Protein AF-A0A0C3MLS7-F1 (afdb_monomer_lite)

Structure (mmCIF, N/CA/C/O backbone):
data_AF-A0A0C3MLS7-F1
#
_entry.id   AF-A0A0C3MLS7-F1
#
loop_
_atom_site.group_PDB
_atom_site.id
_atom_site.type_symbol
_atom_site.label_atom_id
_atom_site.label_alt_id
_atom_site.label_comp_id
_atom_site.label_asym_id
_atom_site.label_entity_id
_atom_site.label_seq_id
_atom_site.pdbx_PDB_ins_code
_atom_site.Cartn_x
_atom_site.Cartn_y
_atom_site.Cartn_z
_atom_site.occupancy
_atom_site.B_iso_or_equiv
_atom_site.auth_seq_id
_atom_site.auth_comp_id
_atom_site.auth_asym_id
_atom_site.auth_atom_id
_atom_site.pdbx_PDB_model_num
ATOM 1 N N . PHE A 1 1 ? 7.001 -3.384 19.539 1.00 47.22 1 PHE A N 1
ATOM 2 C CA . PHE A 1 1 ? 5.957 -3.029 18.559 1.00 47.22 1 PHE A CA 1
ATOM 3 C C . PHE A 1 1 ? 5.289 -4.310 18.086 1.00 47.22 1 PHE A C 1
ATOM 5 O O . PHE A 1 1 ? 6.000 -5.266 17.810 1.00 47.22 1 PHE A O 1
ATOM 12 N N . ARG A 1 2 ? 3.953 -4.374 18.089 1.00 69.69 2 ARG A N 1
ATOM 13 C CA . ARG A 1 2 ? 3.186 -5.529 17.592 1.00 69.69 2 ARG A CA 1
ATOM 14 C C . ARG A 1 2 ? 2.904 -5.304 16.105 1.00 69.69 2 ARG A C 1
ATOM 16 O O . ARG A 1 2 ? 2.456 -4.219 15.751 1.00 69.69 2 ARG A O 1
ATOM 23 N N . SER A 1 3 ? 3.172 -6.296 15.259 1.00 77.94 3 SER A N 1
ATOM 24 C CA . SER A 1 3 ? 2.810 -6.241 13.838 1.00 77.94 3 SER A CA 1
ATOM 25 C C . SER A 1 3 ? 1.290 -6.207 13.693 1.00 77.94 3 SER A C 1
ATOM 27 O O . SER A 1 3 ? 0.602 -7.024 14.315 1.00 77.94 3 SER A O 1
ATOM 29 N N . LYS A 1 4 ? 0.780 -5.274 12.884 1.00 83.50 4 LYS A N 1
ATOM 30 C CA . LYS A 1 4 ? -0.625 -5.270 12.468 1.00 83.50 4 LYS A CA 1
ATOM 31 C C . LYS A 1 4 ? -0.863 -6.420 11.487 1.00 83.50 4 LYS A C 1
ATOM 33 O O . LYS A 1 4 ? 0.024 -6.775 10.712 1.00 83.50 4 LYS A O 1
ATOM 38 N N . LYS A 1 5 ? -2.047 -7.012 11.549 1.00 89.81 5 LYS A N 1
ATOM 39 C CA . LYS A 1 5 ? -2.536 -8.077 10.682 1.00 89.81 5 LYS A CA 1
ATOM 40 C C . LYS A 1 5 ? -3.771 -7.574 9.956 1.00 89.81 5 LYS A C 1
ATOM 42 O O . LYS A 1 5 ? -4.616 -6.900 10.541 1.00 89.81 5 LYS A O 1
ATOM 47 N N . ALA A 1 6 ? -3.881 -7.954 8.699 1.00 92.69 6 ALA A N 1
ATOM 48 C CA . ALA A 1 6 ? -5.046 -7.717 7.876 1.00 92.69 6 ALA A CA 1
ATOM 49 C C . ALA A 1 6 ? -5.352 -8.996 7.099 1.00 92.69 6 ALA A C 1
ATOM 51 O O . ALA A 1 6 ? -4.473 -9.825 6.859 1.00 92.69 6 ALA A O 1
ATOM 52 N N . LYS A 1 7 ? -6.628 -9.178 6.783 1.00 95.88 7 LYS A N 1
ATOM 53 C CA . LYS A 1 7 ? -7.109 -10.173 5.839 1.00 95.88 7 LYS A CA 1
ATOM 54 C C . LYS A 1 7 ? -7.752 -9.405 4.708 1.00 95.88 7 LYS A C 1
ATOM 56 O O . LYS A 1 7 ? -8.730 -8.686 4.933 1.00 95.88 7 LYS A O 1
ATOM 61 N N . GLU A 1 8 ? -7.208 -9.559 3.515 1.00 96.19 8 GLU A N 1
ATOM 62 C CA . GLU A 1 8 ? -7.743 -8.927 2.323 1.00 96.19 8 GLU A CA 1
ATOM 63 C C . GLU A 1 8 ? -8.409 -9.937 1.391 1.00 96.19 8 GLU A C 1
ATOM 65 O O . GLU A 1 8 ? -8.124 -11.136 1.403 1.00 96.19 8 GLU A O 1
ATOM 70 N N . VAL A 1 9 ? -9.300 -9.425 0.551 1.00 97.81 9 VAL A N 1
ATOM 71 C CA . VAL A 1 9 ? -9.788 -10.115 -0.642 1.00 97.81 9 VAL A CA 1
ATOM 72 C C . VAL A 1 9 ? -9.377 -9.320 -1.870 1.00 97.81 9 VAL A C 1
ATOM 74 O O . VAL A 1 9 ? -9.340 -8.088 -1.835 1.00 97.81 9 VAL A O 1
ATOM 77 N N . VAL A 1 10 ? -9.084 -10.020 -2.963 1.00 97.94 10 VAL A N 1
ATOM 78 C CA . VAL A 1 10 ? -8.927 -9.382 -4.272 1.00 97.94 10 VAL A CA 1
ATOM 79 C C . VAL A 1 10 ? -10.310 -8.927 -4.723 1.00 97.94 10 VAL A C 1
ATOM 81 O O . VAL A 1 10 ? -11.195 -9.750 -4.945 1.00 97.94 10 VAL A O 1
ATOM 84 N N . GLU A 1 11 ? -10.503 -7.618 -4.812 1.00 96.69 11 GLU A N 1
ATOM 85 C CA . GLU A 1 11 ? -11.763 -7.010 -5.233 1.00 96.69 11 GLU A CA 1
ATOM 86 C C . GLU A 1 11 ? -11.814 -6.831 -6.752 1.00 96.69 11 GLU A C 1
ATOM 88 O O . GLU A 1 11 ? -12.851 -7.072 -7.366 1.00 96.69 11 GLU A O 1
ATOM 93 N N . ALA A 1 12 ? -10.689 -6.456 -7.368 1.00 97.62 12 ALA A N 1
ATOM 94 C CA . ALA A 1 12 ? -10.588 -6.301 -8.812 1.00 97.62 12 ALA A CA 1
ATOM 95 C C . ALA A 1 12 ? -9.176 -6.605 -9.322 1.00 97.62 12 ALA A C 1
ATOM 97 O O . ALA A 1 12 ? -8.182 -6.361 -8.637 1.00 97.62 12 ALA A O 1
ATOM 98 N N . VAL A 1 13 ? -9.105 -7.099 -10.558 1.00 97.94 13 VAL A N 1
ATOM 99 C CA . VAL A 1 13 ? -7.875 -7.222 -11.347 1.00 97.94 13 VAL A CA 1
ATOM 100 C C . VAL A 1 13 ? -8.182 -6.705 -12.746 1.00 97.94 13 VAL A C 1
ATOM 102 O O . VAL A 1 13 ? -9.143 -7.153 -13.369 1.00 97.94 13 VAL A O 1
ATOM 105 N N . ASP A 1 14 ? -7.369 -5.776 -13.235 1.00 97.50 14 ASP A N 1
ATOM 106 C CA . ASP A 1 14 ? -7.451 -5.227 -14.588 1.00 97.50 14 ASP A CA 1
ATOM 107 C C . ASP A 1 14 ? -6.082 -5.413 -15.269 1.00 97.50 14 ASP A C 1
ATOM 109 O O . ASP A 1 14 ? -5.156 -4.629 -15.024 1.00 97.50 14 ASP A O 1
ATOM 113 N N . PRO A 1 15 ? -5.919 -6.476 -16.081 1.00 95.81 15 PRO A N 1
ATOM 114 C CA . PRO A 1 15 ? -4.665 -6.756 -16.776 1.00 95.81 15 PRO A CA 1
ATOM 115 C C . PRO A 1 15 ? -4.281 -5.671 -17.785 1.00 95.81 15 PRO A C 1
ATOM 117 O O . PRO A 1 15 ? -3.099 -5.369 -17.924 1.00 95.81 15 PRO A O 1
ATOM 120 N N . ASP A 1 16 ? -5.260 -5.045 -18.445 1.00 96.06 16 ASP A N 1
ATOM 121 C CA . ASP A 1 16 ? -5.005 -4.012 -19.456 1.00 96.06 16 ASP A CA 1
ATOM 122 C C . ASP A 1 16 ? -4.404 -2.753 -18.817 1.00 96.06 16 ASP A C 1
ATOM 124 O O . ASP A 1 16 ? -3.587 -2.057 -19.424 1.00 96.06 16 ASP A O 1
ATOM 128 N N . LYS A 1 17 ? -4.776 -2.470 -17.563 1.00 95.69 17 LYS A N 1
ATOM 129 C CA . LYS A 1 17 ? -4.235 -1.351 -16.779 1.00 95.69 17 LYS A CA 1
ATOM 130 C C . LYS A 1 17 ? -3.094 -1.730 -15.837 1.00 95.69 17 LYS A C 1
ATOM 132 O O . LYS A 1 17 ? -2.612 -0.839 -15.136 1.00 95.69 17 LYS A O 1
ATOM 137 N N . ASN A 1 18 ? -2.678 -3.000 -15.799 1.00 95.94 18 ASN A N 1
ATOM 138 C CA . ASN A 1 18 ? -1.765 -3.556 -14.790 1.00 95.94 18 ASN A CA 1
ATOM 139 C C . ASN A 1 18 ? -2.145 -3.114 -13.367 1.00 95.94 18 ASN A C 1
ATOM 141 O O . ASN A 1 18 ? -1.344 -2.515 -12.641 1.00 95.94 18 ASN A O 1
ATOM 145 N N . LEU A 1 19 ? -3.404 -3.356 -13.002 1.00 97.81 19 LEU A N 1
ATOM 146 C CA . LEU A 1 19 ? -4.004 -2.880 -11.762 1.00 97.81 19 LEU A CA 1
ATOM 147 C C . LEU A 1 19 ? -4.593 -4.038 -10.960 1.00 97.81 19 LEU A C 1
ATOM 149 O O . LEU A 1 19 ? -5.243 -4.932 -11.502 1.00 97.81 19 LEU A O 1
ATOM 153 N N . VAL A 1 20 ? -4.402 -3.983 -9.646 1.00 97.88 20 VAL A N 1
ATOM 154 C CA . VAL A 1 20 ? -5.055 -4.866 -8.680 1.00 97.88 20 VAL A CA 1
ATOM 155 C C . VAL A 1 20 ? -5.601 -4.045 -7.516 1.00 97.88 20 VAL A C 1
ATOM 157 O O . VAL A 1 20 ? -4.936 -3.134 -7.021 1.00 97.88 20 VAL A O 1
ATOM 160 N N . THR A 1 21 ? -6.812 -4.376 -7.079 1.00 98.25 21 THR A N 1
ATOM 161 C CA . THR A 1 21 ? -7.472 -3.755 -5.929 1.00 98.25 21 THR A CA 1
ATOM 162 C C . THR A 1 21 ? -7.758 -4.806 -4.870 1.00 98.25 21 THR A C 1
ATOM 164 O O . THR A 1 21 ? -8.324 -5.863 -5.154 1.00 98.25 21 THR A O 1
ATOM 167 N N . PHE A 1 22 ? -7.392 -4.491 -3.634 1.00 97.75 22 PHE A N 1
ATOM 168 C CA . PHE A 1 22 ? -7.611 -5.303 -2.451 1.00 97.75 22 PHE A CA 1
ATOM 169 C C . PHE A 1 22 ? -8.543 -4.582 -1.487 1.00 97.75 22 PHE A C 1
ATOM 171 O O . PHE A 1 22 ? -8.373 -3.393 -1.214 1.00 97.75 22 PHE A O 1
ATOM 178 N N . ARG A 1 23 ? -9.481 -5.325 -0.906 1.00 97.75 23 ARG A N 1
ATOM 179 C CA . ARG A 1 23 ? -10.339 -4.847 0.178 1.00 97.75 23 ARG A CA 1
ATOM 180 C C . ARG A 1 23 ? -9.972 -5.549 1.467 1.00 97.75 23 ARG A C 1
ATOM 182 O O . ARG A 1 23 ? -10.001 -6.777 1.522 1.00 97.75 23 ARG A O 1
ATOM 189 N N . VAL A 1 24 ? -9.693 -4.778 2.512 1.00 96.75 24 VAL A N 1
ATOM 190 C CA . VAL A 1 24 ? -9.511 -5.329 3.857 1.00 96.75 24 VAL A CA 1
ATOM 191 C C . VAL A 1 24 ? -10.882 -5.711 4.409 1.00 96.75 24 VAL A C 1
ATOM 193 O O . VAL A 1 24 ? -11.805 -4.895 4.408 1.00 96.75 24 VAL A O 1
ATOM 196 N N . ILE A 1 25 ? -11.024 -6.960 4.851 1.00 97.06 25 ILE A N 1
ATOM 197 C CA . ILE A 1 25 ? -12.284 -7.494 5.388 1.00 97.06 25 ILE A CA 1
ATOM 198 C C . ILE A 1 25 ? -12.210 -7.786 6.889 1.00 97.06 25 ILE A C 1
ATOM 200 O O . ILE A 1 25 ? -13.229 -7.724 7.569 1.00 97.06 25 ILE A O 1
ATOM 204 N N . GLU A 1 26 ? -11.020 -8.076 7.423 1.00 95.94 26 GLU A N 1
ATOM 205 C CA . GLU A 1 26 ? -10.789 -8.358 8.846 1.00 95.94 26 GLU A CA 1
ATOM 206 C C . GLU A 1 26 ? -9.379 -7.891 9.258 1.00 95.94 26 GLU A C 1
ATOM 208 O O . GLU A 1 26 ? -8.488 -7.762 8.415 1.00 95.94 26 GLU A O 1
ATOM 213 N N . GLY A 1 27 ? -9.152 -7.687 10.560 1.00 93.62 27 GLY A N 1
ATOM 214 C CA . GLY A 1 27 ? -7.831 -7.398 11.135 1.00 93.62 27 GLY A CA 1
ATOM 215 C C . GLY A 1 27 ? -7.735 -6.049 11.847 1.00 93.62 27 GLY A C 1
ATOM 216 O O . GLY A 1 27 ? -8.724 -5.328 11.959 1.00 93.62 27 GLY A O 1
ATOM 217 N N . ASP A 1 28 ? -6.530 -5.703 12.313 1.00 92.06 28 ASP A N 1
ATOM 218 C CA . ASP A 1 28 ? -6.286 -4.538 13.178 1.00 92.06 28 ASP A CA 1
ATOM 219 C C . ASP A 1 28 ? -6.656 -3.205 12.481 1.00 92.06 28 ASP A C 1
ATOM 221 O O . ASP A 1 28 ? -6.958 -2.219 13.143 1.00 92.06 28 ASP A O 1
ATOM 225 N N . LEU A 1 29 ? -6.671 -3.150 11.140 1.00 91.62 29 LEU A N 1
ATOM 226 C CA . LEU A 1 29 ? -7.127 -1.961 10.399 1.00 91.62 29 LEU A CA 1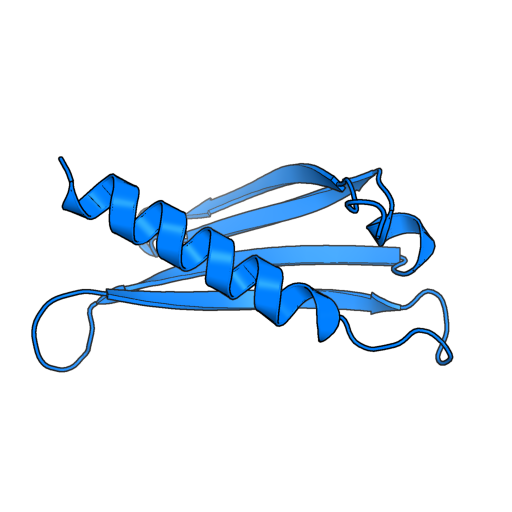
ATOM 227 C C . LEU A 1 29 ? -8.640 -1.731 10.518 1.00 91.62 29 LEU A C 1
ATOM 229 O O . LEU A 1 29 ? -9.082 -0.585 10.542 1.00 91.62 29 LEU A O 1
ATOM 233 N N . MET A 1 30 ? -9.437 -2.792 10.645 1.00 94.38 30 MET A N 1
ATOM 234 C CA . MET A 1 30 ? -10.895 -2.673 10.754 1.00 94.38 30 MET A CA 1
ATOM 235 C C . MET A 1 30 ? -11.347 -2.184 12.142 1.00 94.38 30 MET A C 1
ATOM 237 O O . MET A 1 30 ? -12.514 -1.847 12.327 1.00 94.38 30 MET A O 1
ATOM 241 N N . GLU A 1 31 ? -10.429 -2.101 13.114 1.00 93.38 31 GLU A N 1
ATOM 242 C CA . GLU A 1 31 ? -10.660 -1.472 14.425 1.00 93.38 31 GLU A CA 1
ATOM 243 C C . GLU A 1 31 ? -10.548 0.063 14.379 1.00 93.38 31 GLU A C 1
ATOM 245 O O . GLU A 1 31 ? -10.995 0.743 15.300 1.00 93.38 31 GLU A O 1
ATOM 250 N N . GLU A 1 32 ? -9.960 0.618 13.314 1.00 92.25 32 GLU A N 1
ATOM 251 C CA . GLU A 1 32 ? -9.729 2.058 13.122 1.00 92.25 32 GLU A CA 1
ATOM 252 C C . GLU A 1 32 ? -10.573 2.620 11.959 1.00 92.25 32 GLU A C 1
ATOM 254 O O . GLU A 1 32 ? -11.069 3.755 12.010 1.00 92.25 32 GLU A O 1
ATOM 259 N N . TYR A 1 33 ? -10.777 1.812 10.916 1.00 94.88 33 TYR A N 1
ATOM 260 C CA . TYR A 1 33 ? -11.437 2.200 9.673 1.00 94.88 33 TYR A CA 1
ATOM 261 C C . TYR A 1 33 ? -12.668 1.326 9.402 1.00 94.88 33 TYR A C 1
ATOM 263 O O . TYR A 1 33 ? -12.628 0.108 9.541 1.00 94.88 33 TYR A O 1
ATOM 271 N N . LYS A 1 34 ? -13.772 1.945 8.969 1.00 95.81 34 LYS A N 1
ATOM 272 C CA . LYS A 1 34 ? -14.988 1.242 8.520 1.00 95.81 34 LYS A CA 1
ATOM 273 C C . LYS A 1 34 ? -14.774 0.528 7.192 1.00 95.81 34 LYS A C 1
ATOM 275 O O . LYS A 1 34 ? -15.366 -0.517 6.943 1.00 95.81 34 LYS A O 1
ATOM 280 N N . SER A 1 35 ? -13.972 1.132 6.324 1.00 96.00 35 SER A N 1
ATOM 281 C CA . SER A 1 35 ? -13.580 0.571 5.040 1.00 96.00 35 SER A CA 1
ATOM 282 C C . SER A 1 35 ? -12.130 0.934 4.761 1.00 96.00 35 SER A C 1
ATOM 284 O O . SER A 1 35 ? -11.676 2.025 5.115 1.00 96.00 35 SER A O 1
ATOM 286 N N . PHE A 1 36 ? -11.407 -0.003 4.155 1.00 96.25 36 PHE A N 1
ATOM 287 C CA . PHE A 1 36 ? -10.035 0.197 3.720 1.00 96.25 36 PHE A CA 1
ATOM 288 C C . PHE A 1 36 ? -9.809 -0.585 2.424 1.00 96.25 36 PHE A C 1
ATOM 290 O O . PHE A 1 36 ? -9.992 -1.805 2.381 1.00 96.25 36 PHE A O 1
ATOM 297 N N . VAL A 1 37 ? -9.454 0.132 1.365 1.00 97.19 37 VAL A N 1
ATOM 298 C CA . VAL A 1 37 ? -9.228 -0.383 0.016 1.00 97.19 37 VAL A CA 1
ATOM 299 C C . VAL A 1 37 ? -7.853 0.075 -0.447 1.00 97.19 37 VAL A C 1
ATOM 301 O O . VAL A 1 37 ? -7.449 1.219 -0.241 1.00 97.19 37 VAL A O 1
ATOM 304 N N . ILE A 1 38 ? -7.120 -0.851 -1.047 1.00 96.06 38 ILE A N 1
ATOM 305 C CA . ILE A 1 38 ? -5.757 -0.658 -1.520 1.00 96.06 38 ILE A CA 1
ATOM 306 C C . ILE A 1 38 ? -5.753 -0.962 -3.007 1.00 96.06 38 ILE A C 1
ATOM 308 O O . ILE A 1 38 ? -6.008 -2.096 -3.400 1.00 96.06 38 ILE A O 1
ATOM 312 N N . THR A 1 39 ? -5.417 0.023 -3.829 1.00 97.44 39 THR A N 1
ATOM 313 C CA . THR A 1 39 ? -5.231 -0.175 -5.267 1.00 97.44 39 THR A CA 1
ATOM 314 C C . THR A 1 39 ? -3.764 0.013 -5.621 1.00 97.44 39 THR A C 1
ATOM 316 O O . THR A 1 39 ? -3.162 1.034 -5.286 1.00 97.44 39 THR A O 1
ATOM 319 N N . ILE A 1 40 ? -3.198 -0.979 -6.306 1.00 96.81 40 ILE A N 1
ATOM 320 C CA . ILE A 1 40 ? -1.838 -0.961 -6.838 1.00 96.81 40 ILE A CA 1
ATOM 321 C C . ILE A 1 40 ? -1.951 -0.926 -8.354 1.00 96.81 40 ILE A C 1
ATOM 323 O O . ILE A 1 40 ? -2.515 -1.840 -8.954 1.00 96.81 40 ILE A O 1
ATOM 327 N N . GLN A 1 41 ? -1.401 0.114 -8.972 1.00 97.31 41 GLN A N 1
ATOM 328 C CA . GLN A 1 41 ? -1.345 0.238 -10.423 1.00 97.31 41 GLN A CA 1
ATOM 329 C C . GLN A 1 41 ? 0.090 0.453 -10.883 1.00 97.31 41 GLN A C 1
ATOM 331 O O . GLN A 1 41 ? 0.788 1.329 -10.376 1.00 97.31 41 GLN A O 1
ATOM 336 N N . VAL A 1 42 ? 0.524 -0.309 -11.881 1.00 95.69 42 VAL A N 1
ATOM 337 C CA . VAL A 1 42 ? 1.877 -0.197 -12.427 1.00 95.69 42 VAL A CA 1
ATOM 338 C C . VAL A 1 42 ? 1.826 0.420 -13.818 1.00 95.69 42 VAL A C 1
ATOM 340 O O . VAL A 1 42 ? 1.142 -0.077 -14.708 1.00 95.69 42 VAL A O 1
ATOM 343 N N . SER A 1 43 ? 2.582 1.494 -14.025 1.00 94.88 43 SER A N 1
ATOM 344 C CA . SER A 1 43 ? 2.731 2.138 -15.332 1.00 94.88 43 SER A CA 1
ATOM 345 C C . SER A 1 43 ? 4.205 2.237 -15.724 1.00 94.88 43 SER A C 1
ATOM 347 O O . SER A 1 43 ? 5.047 2.417 -14.842 1.00 94.88 43 SER A O 1
ATOM 349 N N . PRO A 1 44 ? 4.552 2.193 -17.019 1.00 94.69 44 PRO A N 1
ATOM 350 C CA . PRO A 1 44 ? 5.912 2.487 -17.464 1.00 94.69 44 PRO A CA 1
ATOM 351 C C . PRO A 1 44 ? 6.350 3.891 -17.025 1.00 94.69 44 PRO A C 1
ATOM 353 O O . PRO A 1 44 ? 5.531 4.812 -16.968 1.00 94.69 44 PRO A O 1
ATOM 356 N N . LYS A 1 45 ? 7.642 4.076 -16.733 1.00 93.81 45 LYS A N 1
ATOM 357 C CA . LYS A 1 45 ? 8.202 5.427 -16.582 1.00 93.81 45 LYS A CA 1
ATOM 358 C C . LYS A 1 45 ? 8.115 6.169 -17.917 1.00 93.81 45 LYS A C 1
ATOM 360 O O . LYS A 1 45 ? 8.363 5.585 -18.968 1.00 93.81 45 LYS A O 1
ATOM 365 N N . SER A 1 46 ? 7.781 7.459 -17.873 1.00 89.19 46 SER A N 1
ATOM 366 C CA . SER A 1 46 ? 7.713 8.304 -19.073 1.00 89.19 46 SER A CA 1
ATOM 367 C C . SER A 1 46 ? 9.081 8.502 -19.731 1.00 89.19 46 SER A C 1
ATOM 369 O O . SER A 1 46 ? 9.159 8.653 -20.945 1.00 89.19 46 SER A O 1
ATOM 371 N N . GLU A 1 47 ? 10.154 8.480 -18.938 1.00 90.94 47 GLU A N 1
ATOM 372 C CA . GLU A 1 47 ? 11.535 8.589 -19.403 1.00 90.94 47 GLU A CA 1
ATOM 373 C C . GLU A 1 47 ? 12.409 7.513 -18.743 1.00 90.94 47 GLU A C 1
ATOM 375 O O . GLU A 1 47 ? 12.343 7.290 -17.531 1.00 90.94 47 GLU A O 1
ATOM 380 N N . GLY A 1 48 ? 13.259 6.864 -19.544 1.00 85.88 48 GLY A N 1
ATOM 381 C CA . GLY A 1 48 ? 14.173 5.815 -19.088 1.00 85.88 48 GLY A CA 1
ATOM 382 C C . GLY A 1 48 ? 13.534 4.428 -18.967 1.00 85.88 48 GLY A C 1
ATOM 383 O O . GLY A 1 48 ? 12.448 4.170 -19.480 1.00 85.88 48 GLY A O 1
ATOM 384 N N . SER A 1 49 ? 14.251 3.506 -18.321 1.00 88.50 49 SER A N 1
ATOM 385 C CA . SER A 1 49 ? 13.791 2.136 -18.083 1.00 88.50 49 SER A CA 1
ATOM 386 C C . SER A 1 49 ? 13.122 1.974 -16.713 1.00 88.50 49 SER A C 1
ATOM 388 O O . SER A 1 49 ? 13.446 2.657 -15.736 1.00 88.50 49 SER A O 1
ATOM 390 N N . GLY A 1 50 ? 12.188 1.025 -16.644 1.00 90.50 50 GLY A N 1
ATOM 391 C CA . GLY A 1 50 ? 11.491 0.628 -15.423 1.00 90.50 50 GLY A CA 1
ATOM 392 C C . GLY A 1 50 ? 10.062 1.160 -15.330 1.00 90.50 50 GLY A C 1
ATOM 393 O O . GLY A 1 50 ? 9.510 1.717 -16.280 1.00 90.50 50 GLY A O 1
ATOM 394 N N . SER A 1 51 ? 9.474 0.982 -14.151 1.00 93.56 51 SER A N 1
ATOM 395 C CA . SER A 1 51 ? 8.058 1.251 -13.899 1.00 93.56 51 SER A CA 1
ATOM 396 C C . SER A 1 51 ? 7.864 2.191 -12.710 1.00 93.56 51 SER A C 1
ATOM 398 O O . SER A 1 51 ? 8.754 2.365 -11.876 1.00 93.56 51 SER A O 1
ATOM 400 N N . VAL A 1 52 ? 6.688 2.807 -12.644 1.00 94.50 52 VAL A N 1
ATOM 401 C CA . VAL A 1 52 ? 6.173 3.551 -11.494 1.00 94.50 52 VAL A CA 1
ATOM 402 C C . VAL A 1 52 ? 5.003 2.763 -10.922 1.00 94.50 52 VAL A C 1
ATOM 404 O O . VAL A 1 52 ? 4.069 2.420 -11.647 1.00 94.50 52 VAL A O 1
ATOM 407 N N . VAL A 1 53 ? 5.060 2.485 -9.622 1.00 94.75 53 VAL A N 1
ATOM 408 C CA . VAL A 1 53 ? 3.965 1.855 -8.883 1.00 94.75 53 VAL A CA 1
ATOM 409 C C . VAL A 1 53 ? 3.165 2.947 -8.180 1.00 94.75 53 VAL A C 1
ATOM 411 O O . VAL A 1 53 ? 3.699 3.689 -7.358 1.00 94.75 53 VAL A O 1
ATOM 414 N N . HIS A 1 54 ? 1.882 3.037 -8.502 1.00 95.06 54 HIS A N 1
ATOM 415 C CA . HIS A 1 54 ? 0.924 3.941 -7.888 1.00 95.06 54 HIS A CA 1
ATOM 416 C C . HIS A 1 54 ? 0.153 3.185 -6.810 1.00 95.06 54 HIS A C 1
ATOM 418 O O . HIS A 1 54 ? -0.662 2.313 -7.111 1.00 95.06 54 HIS A O 1
ATOM 424 N N . TRP A 1 55 ? 0.419 3.533 -5.553 1.00 96.00 55 TRP A N 1
ATOM 425 C CA . TRP A 1 55 ? -0.347 3.061 -4.406 1.00 96.00 55 TRP A CA 1
ATOM 426 C C . TRP A 1 55 ? -1.456 4.055 -4.083 1.00 96.00 55 TRP A C 1
ATOM 428 O O . TRP A 1 55 ? -1.185 5.216 -3.777 1.00 96.00 55 TRP A O 1
ATOM 438 N N . THR A 1 56 ? -2.698 3.586 -4.111 1.00 95.19 56 THR A N 1
ATOM 439 C CA . THR A 1 56 ? -3.873 4.362 -3.710 1.00 95.19 56 THR A CA 1
ATOM 440 C C . THR A 1 56 ? -4.493 3.709 -2.482 1.00 95.19 56 THR A C 1
ATOM 442 O O . THR A 1 56 ? -4.859 2.536 -2.525 1.00 95.19 56 THR A O 1
ATOM 445 N N . LEU A 1 57 ? -4.578 4.460 -1.380 1.00 94.44 57 LEU A N 1
ATOM 446 C CA . LEU A 1 57 ? -5.190 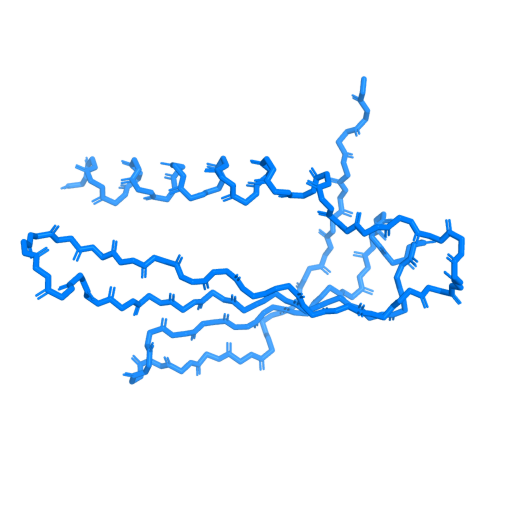4.019 -0.127 1.00 94.44 57 LEU A CA 1
ATOM 447 C C . LEU A 1 57 ? -6.501 4.780 0.075 1.00 94.44 57 LEU A C 1
ATOM 449 O O . LEU A 1 57 ? -6.491 5.970 0.390 1.00 94.44 57 LEU A O 1
ATOM 453 N N . GLU A 1 58 ? -7.621 4.092 -0.093 1.00 95.31 58 GLU A N 1
ATOM 454 C CA . GLU A 1 58 ? -8.962 4.642 0.100 1.00 95.31 58 GLU A CA 1
ATOM 455 C C . GLU A 1 58 ? -9.534 4.105 1.409 1.00 95.31 58 GLU A C 1
ATOM 457 O O . GLU A 1 58 ? -9.547 2.898 1.645 1.00 95.31 58 GLU A O 1
ATOM 462 N N . TYR A 1 59 ? -9.982 4.991 2.295 1.00 94.81 59 TYR A N 1
ATOM 463 C CA . TYR A 1 59 ? -10.420 4.586 3.626 1.00 94.81 59 TYR A CA 1
ATOM 464 C C . TYR A 1 59 ? -11.494 5.503 4.197 1.00 94.81 59 TYR A C 1
ATOM 466 O O . TYR A 1 59 ? -11.516 6.710 3.953 1.00 94.81 59 TYR A O 1
ATOM 474 N N . GLU A 1 60 ? -12.345 4.929 5.043 1.00 95.56 60 GLU A N 1
ATOM 475 C CA . GLU A 1 60 ? -13.307 5.663 5.859 1.00 95.56 60 GLU A CA 1
ATOM 476 C C . GLU A 1 60 ? -12.981 5.456 7.339 1.00 95.56 60 GLU A C 1
ATOM 478 O O . GLU A 1 60 ? -12.991 4.334 7.840 1.00 95.56 60 GLU A O 1
ATOM 483 N N . LYS A 1 61 ? -12.700 6.540 8.066 1.00 94.88 61 LYS A N 1
ATOM 484 C CA . LYS A 1 61 ? -12.441 6.489 9.513 1.00 94.88 61 LYS A CA 1
ATOM 485 C C . LYS A 1 61 ? -13.714 6.124 10.282 1.00 94.88 61 LYS A C 1
ATOM 487 O O . LYS A 1 61 ? -14.804 6.573 9.928 1.00 94.88 61 LYS A O 1
ATOM 492 N N . LEU A 1 62 ? -13.582 5.398 11.394 1.00 94.31 62 LEU A N 1
ATOM 493 C CA . LEU A 1 62 ? -14.716 5.158 12.300 1.00 94.31 62 LEU A CA 1
ATOM 494 C C . LEU A 1 62 ? -15.285 6.462 12.876 1.00 94.31 62 LEU A C 1
ATOM 496 O O . LEU A 1 62 ? -16.502 6.621 12.962 1.00 94.31 62 LEU A O 1
ATOM 500 N N . HIS A 1 63 ? -14.406 7.405 13.220 1.00 93.12 63 HIS A N 1
ATOM 501 C CA . HIS A 1 63 ? -14.740 8.764 13.646 1.00 93.12 63 HIS A CA 1
ATOM 502 C C . HIS A 1 63 ? -13.547 9.712 13.422 1.00 93.12 63 HIS A C 1
ATOM 504 O O . HIS A 1 63 ? -12.427 9.279 13.152 1.00 93.12 63 HIS A O 1
ATOM 510 N N . GLY A 1 64 ? -13.758 11.025 13.569 1.00 91.12 64 GLY A N 1
ATOM 511 C CA . GLY A 1 64 ? -12.748 12.052 13.258 1.00 91.12 64 GLY A CA 1
ATOM 512 C C . GLY A 1 64 ? -11.483 12.057 14.131 1.00 91.12 64 GLY A C 1
ATOM 513 O O . GLY A 1 64 ? -10.535 12.758 13.801 1.00 91.12 64 GLY A O 1
ATOM 514 N N . GLY A 1 65 ? -11.453 11.280 15.218 1.00 92.31 65 GLY A N 1
ATOM 515 C CA . GLY A 1 65 ? -10.288 11.160 16.107 1.00 92.31 65 GLY A CA 1
ATOM 516 C C . GLY A 1 65 ? -9.255 10.126 15.648 1.00 92.31 65 GLY A C 1
ATOM 517 O O . GLY A 1 65 ? -8.173 10.057 16.220 1.00 92.31 65 GLY A O 1
ATOM 518 N N . ILE A 1 66 ? -9.581 9.326 14.630 1.00 91.62 66 ILE A N 1
ATOM 519 C CA . ILE A 1 66 ? -8.661 8.343 14.056 1.00 91.62 66 ILE A CA 1
ATOM 520 C C . ILE A 1 66 ? -7.633 9.066 13.175 1.00 91.62 66 ILE A C 1
ATOM 522 O O . ILE A 1 66 ? -7.977 9.953 12.384 1.00 91.62 66 ILE A O 1
ATOM 526 N N . ALA A 1 67 ? -6.360 8.700 13.316 1.00 89.00 67 ALA A N 1
ATOM 527 C CA . ALA A 1 67 ? -5.277 9.253 12.510 1.00 89.00 67 ALA A CA 1
ATOM 528 C C . ALA A 1 67 ? -5.420 8.866 11.027 1.00 89.00 67 ALA A C 1
ATOM 530 O O . ALA A 1 67 ? -6.211 8.003 10.655 1.00 89.00 67 ALA A O 1
ATOM 531 N N . HIS A 1 68 ? -4.682 9.541 10.151 1.00 88.44 68 HIS A N 1
ATOM 532 C CA . HIS A 1 68 ? -4.526 9.073 8.775 1.00 88.44 68 HIS A CA 1
ATOM 533 C C . HIS A 1 68 ? -3.588 7.851 8.745 1.00 88.44 68 HIS A C 1
ATOM 535 O O . HIS A 1 68 ? -2.754 7.705 9.645 1.00 88.44 68 HIS A O 1
ATOM 541 N N . PRO A 1 69 ? -3.665 6.984 7.721 1.00 86.44 69 PRO A N 1
ATOM 542 C CA . PRO A 1 69 ? -2.834 5.785 7.614 1.00 86.44 69 PRO A CA 1
ATOM 543 C C . PRO A 1 69 ? -1.370 6.087 7.240 1.00 86.44 69 PRO A C 1
ATOM 545 O O . PRO A 1 69 ? -0.712 5.277 6.601 1.00 86.44 69 PRO A O 1
ATOM 548 N N . GLU A 1 70 ? -0.818 7.229 7.654 1.00 85.50 70 GLU A N 1
ATOM 549 C CA . GLU A 1 70 ? 0.577 7.626 7.406 1.00 85.50 70 GLU A CA 1
ATOM 550 C C . GLU A 1 70 ? 1.571 6.588 7.943 1.00 85.50 70 GLU A C 1
ATOM 552 O O . GLU A 1 70 ? 2.623 6.355 7.353 1.00 85.50 70 GLU A O 1
ATOM 557 N N . THR A 1 71 ? 1.200 5.884 9.016 1.00 78.81 71 THR A N 1
ATOM 558 C CA . THR A 1 71 ? 1.982 4.764 9.564 1.00 78.81 71 THR A CA 1
ATOM 559 C C . THR A 1 71 ? 2.112 3.580 8.597 1.00 78.81 71 THR A C 1
ATOM 561 O O . THR A 1 71 ? 3.061 2.809 8.715 1.00 78.81 71 THR A O 1
ATOM 564 N N . LEU A 1 72 ? 1.213 3.447 7.614 1.00 84.31 72 LEU A N 1
ATOM 565 C CA . LEU A 1 72 ? 1.290 2.429 6.563 1.00 84.31 72 LEU A CA 1
ATOM 566 C C . LEU A 1 72 ? 2.214 2.830 5.409 1.00 84.31 72 LEU A C 1
ATOM 568 O O . LEU A 1 72 ? 2.572 1.968 4.613 1.00 84.31 72 LEU A O 1
ATOM 572 N N . LEU A 1 73 ? 2.653 4.091 5.316 1.00 85.88 73 LEU A N 1
ATOM 573 C CA . LEU A 1 73 ? 3.558 4.516 4.241 1.00 85.88 73 LEU A CA 1
ATOM 574 C C . LEU A 1 73 ? 4.887 3.757 4.281 1.00 85.88 73 LEU A C 1
ATOM 576 O O . LEU A 1 73 ? 5.422 3.416 3.229 1.00 85.88 73 LEU A O 1
ATOM 580 N N . GLN A 1 74 ? 5.396 3.444 5.478 1.00 87.25 74 GLN A N 1
ATOM 581 C CA . GLN A 1 74 ? 6.597 2.617 5.611 1.00 87.25 74 GLN A CA 1
ATOM 582 C C . GLN A 1 74 ? 6.347 1.189 5.110 1.00 87.25 74 GLN A C 1
ATOM 584 O O . GLN A 1 74 ? 7.142 0.666 4.340 1.00 87.25 74 GLN A O 1
ATOM 589 N N . PHE A 1 75 ? 5.205 0.595 5.469 1.00 86.31 75 PHE A N 1
ATOM 590 C CA . PHE A 1 75 ? 4.812 -0.731 4.989 1.00 86.31 75 PHE A CA 1
ATOM 591 C C . PHE A 1 75 ? 4.705 -0.777 3.457 1.00 86.31 75 PHE A C 1
ATOM 593 O O . PHE A 1 75 ? 5.246 -1.681 2.829 1.00 86.31 75 PHE A O 1
ATOM 600 N N . VAL A 1 76 ? 4.080 0.233 2.843 1.00 91.25 76 VAL A N 1
ATOM 601 C CA . VAL A 1 76 ? 3.977 0.362 1.380 1.00 91.25 76 VAL A CA 1
ATOM 602 C C . VAL A 1 76 ? 5.358 0.444 0.718 1.00 91.25 76 VAL A C 1
ATOM 604 O O . VAL A 1 76 ? 5.587 -0.182 -0.320 1.00 91.25 76 VAL A O 1
ATOM 607 N N . GLN A 1 77 ? 6.295 1.186 1.315 1.00 91.38 77 GLN A N 1
ATOM 608 C CA . GLN A 1 77 ? 7.672 1.256 0.820 1.00 91.38 77 GLN A CA 1
ATOM 609 C C . GLN A 1 77 ? 8.393 -0.088 0.922 1.00 91.38 77 GLN A C 1
ATOM 611 O O . GLN A 1 77 ? 9.085 -0.469 -0.020 1.00 91.38 77 GLN A O 1
ATOM 616 N N . ASP A 1 78 ? 8.241 -0.794 2.040 1.00 91.69 78 ASP A N 1
ATOM 617 C CA . ASP A 1 78 ? 8.918 -2.070 2.274 1.00 91.69 78 ASP A CA 1
ATOM 618 C C . ASP A 1 78 ? 8.393 -3.148 1.314 1.00 91.69 78 ASP A C 1
ATOM 620 O O . ASP A 1 78 ? 9.184 -3.770 0.610 1.00 91.69 78 ASP A O 1
ATOM 624 N N . VAL A 1 79 ? 7.067 -3.257 1.149 1.00 91.38 79 VAL A N 1
ATOM 625 C CA . VAL A 1 79 ? 6.448 -4.150 0.152 1.00 91.38 79 VAL A CA 1
ATOM 626 C C . VAL A 1 79 ? 6.925 -3.822 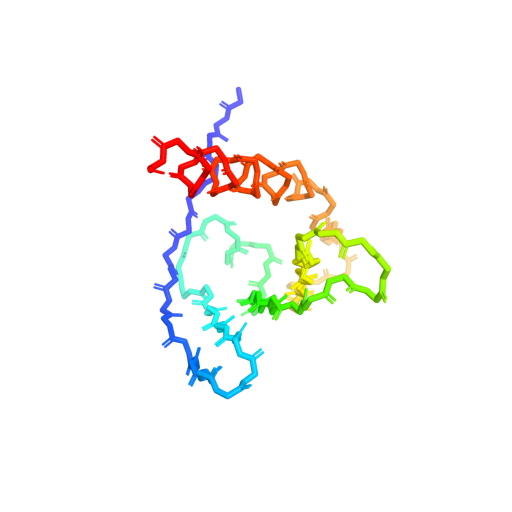-1.264 1.00 91.38 79 VAL A C 1
ATOM 628 O O . VAL A 1 79 ? 7.228 -4.724 -2.041 1.00 91.38 79 VAL A O 1
ATOM 631 N N . SER A 1 80 ? 7.025 -2.537 -1.612 1.00 93.44 80 SER A N 1
ATOM 632 C CA . SER A 1 80 ? 7.490 -2.133 -2.945 1.00 93.44 80 SER A CA 1
ATOM 633 C C . SER A 1 80 ? 8.942 -2.550 -3.201 1.00 93.44 80 SER A C 1
ATOM 635 O O . SER A 1 80 ? 9.253 -3.001 -4.301 1.00 93.44 80 SER A O 1
ATOM 637 N N . LYS A 1 81 ? 9.823 -2.440 -2.196 1.00 92.81 81 LYS A N 1
ATOM 638 C CA . LYS A 1 81 ? 11.221 -2.895 -2.291 1.00 92.81 81 LYS A CA 1
ATOM 639 C C . LYS A 1 81 ? 11.320 -4.410 -2.405 1.00 92.81 81 LYS A C 1
ATOM 641 O O . LYS A 1 81 ? 12.116 -4.891 -3.203 1.00 92.81 81 LYS A O 1
ATOM 646 N N . ASP A 1 82 ? 10.521 -5.147 -1.640 1.00 93.62 82 ASP A N 1
ATOM 647 C CA . ASP A 1 82 ? 10.518 -6.610 -1.683 1.00 93.62 82 ASP A CA 1
ATOM 648 C C . ASP A 1 82 ? 10.038 -7.126 -3.046 1.00 93.62 82 ASP A C 1
ATOM 650 O O . ASP A 1 82 ? 10.642 -8.040 -3.608 1.00 93.62 82 ASP A O 1
ATOM 654 N N . ILE A 1 83 ? 8.999 -6.504 -3.621 1.00 91.56 83 ILE A N 1
ATOM 655 C CA . ILE A 1 83 ? 8.527 -6.812 -4.979 1.00 91.56 83 ILE A CA 1
ATOM 656 C C . ILE A 1 83 ? 9.618 -6.506 -6.012 1.00 91.56 83 ILE A C 1
ATOM 658 O O . ILE A 1 83 ? 9.912 -7.358 -6.848 1.00 91.56 83 ILE A O 1
ATOM 662 N N . ASP A 1 84 ? 10.233 -5.322 -5.959 1.00 91.50 84 ASP A N 1
ATOM 663 C CA . ASP A 1 84 ? 11.294 -4.928 -6.895 1.00 91.50 84 ASP A CA 1
ATOM 664 C C . ASP A 1 84 ? 12.497 -5.877 -6.813 1.00 91.50 84 ASP A C 1
ATOM 666 O O . ASP A 1 84 ? 12.957 -6.396 -7.831 1.00 91.50 84 ASP A O 1
ATOM 670 N N . ALA A 1 85 ? 12.952 -6.194 -5.599 1.00 93.94 85 ALA A N 1
ATOM 671 C CA . ALA A 1 85 ? 14.034 -7.143 -5.372 1.00 93.94 85 ALA A CA 1
ATOM 672 C C . ALA A 1 85 ? 13.686 -8.542 -5.903 1.00 93.94 85 ALA A C 1
ATOM 674 O O . ALA A 1 85 ? 14.525 -9.177 -6.535 1.00 93.94 85 ALA A O 1
ATOM 675 N N . HIS A 1 86 ? 12.456 -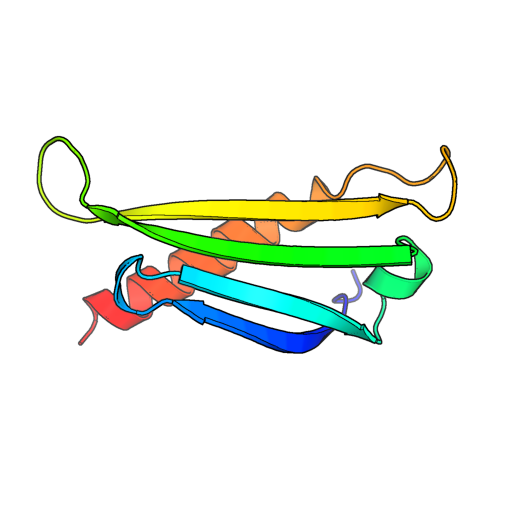9.017 -5.690 1.00 92.56 86 HIS A N 1
ATOM 676 C CA . HIS A 1 86 ? 12.024 -10.321 -6.188 1.00 92.56 86 HIS A CA 1
ATOM 677 C C . HIS A 1 86 ? 11.972 -10.377 -7.721 1.00 92.56 86 HIS A C 1
ATOM 679 O O . HIS A 1 86 ? 12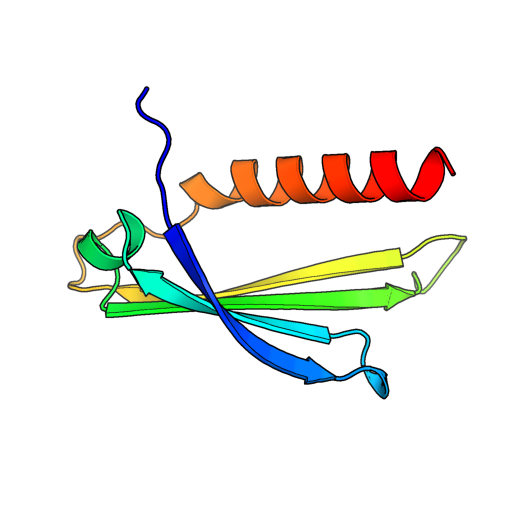.408 -11.361 -8.313 1.00 92.56 86 HIS A O 1
ATOM 685 N N . LEU A 1 87 ? 11.469 -9.322 -8.368 1.00 89.06 87 LEU A N 1
ATOM 686 C CA . LEU A 1 87 ? 11.318 -9.269 -9.825 1.00 89.06 87 LEU A CA 1
ATOM 687 C C . LEU A 1 87 ? 12.639 -9.017 -10.565 1.00 89.06 87 LEU A C 1
ATOM 689 O O . LEU A 1 87 ? 12.771 -9.420 -11.716 1.00 89.06 87 LEU A O 1
ATOM 693 N N . THR A 1 88 ? 13.607 -8.351 -9.931 1.00 87.19 88 THR A N 1
ATOM 694 C CA . THR A 1 88 ? 14.913 -8.024 -10.538 1.00 87.19 88 THR A CA 1
ATOM 695 C C . THR A 1 88 ? 16.005 -9.059 -10.262 1.00 87.19 88 THR A C 1
ATOM 697 O O . THR A 1 88 ? 17.058 -9.012 -10.895 1.00 87.19 88 THR A O 1
ATOM 700 N N . GLN A 1 89 ? 15.771 -10.000 -9.344 1.00 78.69 89 GLN A N 1
ATOM 701 C CA . GLN A 1 89 ? 16.678 -11.120 -9.058 1.00 78.69 89 GLN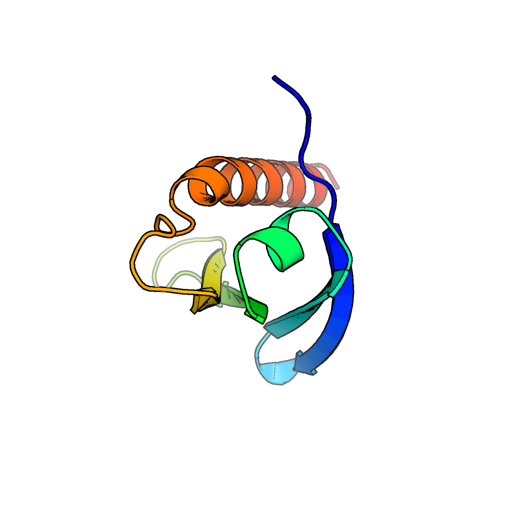 A CA 1
ATOM 702 C C . GLN A 1 89 ? 16.378 -12.390 -9.881 1.00 78.69 89 GLN A C 1
ATOM 704 O O . GLN A 1 89 ? 17.032 -13.410 -9.655 1.00 78.69 89 GLN A O 1
ATOM 709 N N . ALA A 1 90 ? 15.412 -12.342 -10.807 1.00 49.94 90 ALA A N 1
ATOM 710 C CA . ALA A 1 90 ? 15.012 -13.459 -11.671 1.00 49.94 90 ALA A CA 1
ATOM 711 C C . ALA A 1 90 ? 15.735 -13.467 -13.028 1.00 49.94 90 ALA A C 1
ATOM 713 O O . ALA A 1 90 ? 15.897 -12.380 -13.629 1.00 49.94 90 ALA A O 1
#

Radius of gyration: 14.8 Å; chains: 1; bounding box: 32×26×38 Å

Secondary structure (DSSP, 8-state):
-PPP-EEEEEEEEETTTTEEEEEEEEEGGGGTEEEEEEEEEEEE-SSSSSEEEEEEEEEEESSTTSPPGGGHHHHHHHHHHHHHHHHH--

pLDDT: mean 91.65, std 8.22, range [47.22, 98.25]

Foldseek 3Di:
DDDWDFDWDFPDDDVVQQKTKIWTDDTPVVVFFVTWMWMWTWDADPDDGDIDIDIDIDTHTPDPVRDDVPVCVVVVVVVVVVVVVVVVVD

Sequence (90 aa):
FRSKKAKEVVEAVDPDKNLVTFRVIEGDLMEEYKSFVITIQVSPKSEGSGSVVHWTLEYEKLHGGIAHPETLLQFVQDVSKDIDAHLTQA